Protein AF-A0A967N990-F1 (afdb_monomer_lite)

Secondary structure (DSSP, 8-state):
-EEEEEE-TTS-EEEEEE---SSSHHHHHHHHHTS---SSTTHHHHHHHTSSS-TT------BTBS--

Foldseek 3Di:
DDWDWDADPVRDTDTDDDADDDCDLVVLVCVCPVVVNDVDSVCVVVVCVVDPDPPPDDDDPQVVHPRD

Sequence (68 aa):
LLTTAACDAQGGLAYALEGSVFIAGAALQWLRDGLGLLESAGDSEALAASLEDNGGVYFVPAFVGLGA

Radius of gyration: 17.35 Å; chains: 1; bounding box: 40×26×40 Å

Structure (mmCIF, N/CA/C/O backbone):
data_AF-A0A967N990-F1
#
_entry.id   AF-A0A967N990-F1
#
loop_
_atom_site.group_PDB
_atom_site.id
_atom_site.type_symbol
_atom_site.label_atom_id
_atom_site.label_alt_id
_atom_site.label_comp_id
_atom_site.label_asym_id
_atom_site.label_entity_id
_atom_site.label_seq_id
_atom_site.pdbx_PDB_ins_code
_atom_site.Cartn_x
_atom_site.Cartn_y
_atom_site.Cartn_z
_atom_site.occupancy
_atom_site.B_iso_or_equiv
_atom_site.auth_seq_id
_atom_site.auth_comp_id
_atom_site.auth_asym_id
_atom_site.auth_atom_id
_atom_site.pdbx_PDB_model_num
ATOM 1 N N . LEU A 1 1 ? 2.434 4.652 -16.878 1.00 71.31 1 LEU A N 1
ATOM 2 C CA . LEU A 1 1 ? 3.498 3.655 -17.119 1.00 71.31 1 LEU A CA 1
ATOM 3 C C . LEU A 1 1 ? 4.577 4.331 -17.935 1.00 71.31 1 LEU A C 1
ATOM 5 O O . LEU A 1 1 ? 4.259 4.876 -18.988 1.00 71.31 1 LEU A O 1
ATOM 9 N N . LEU A 1 2 ? 5.797 4.356 -17.415 1.00 82.69 2 LEU A N 1
ATOM 10 C CA . LEU A 1 2 ? 6.950 4.961 -18.075 1.00 82.69 2 LEU A CA 1
ATOM 11 C C . LEU A 1 2 ? 7.897 3.858 -18.551 1.00 82.69 2 LEU A C 1
ATOM 13 O O . LEU A 1 2 ? 8.026 2.827 -17.892 1.00 82.69 2 LEU A O 1
ATOM 17 N N . THR A 1 3 ? 8.534 4.066 -19.703 1.00 90.69 3 THR A N 1
ATOM 18 C CA . THR A 1 3 ? 9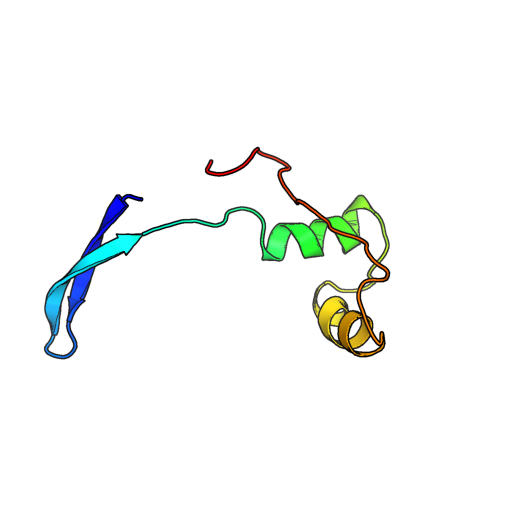.632 3.209 -20.155 1.00 90.69 3 THR A CA 1
ATOM 19 C C . THR A 1 3 ? 10.903 3.664 -19.450 1.00 90.69 3 THR A C 1
ATOM 21 O O . THR A 1 3 ? 11.417 4.743 -19.742 1.00 90.69 3 THR A O 1
ATOM 24 N N . THR A 1 4 ? 11.407 2.841 -18.539 1.00 94.00 4 THR A N 1
ATOM 25 C CA . THR A 1 4 ? 12.569 3.149 -17.700 1.00 94.00 4 THR A CA 1
ATOM 26 C C . THR A 1 4 ? 13.763 2.321 -18.158 1.00 94.00 4 THR A C 1
ATOM 28 O O . THR A 1 4 ? 13.631 1.125 -18.419 1.00 94.00 4 THR A O 1
ATOM 31 N N . ALA A 1 5 ? 14.937 2.943 -18.288 1.00 95.31 5 ALA A N 1
ATOM 32 C CA . ALA A 1 5 ? 16.171 2.207 -18.549 1.00 95.31 5 ALA A CA 1
ATOM 33 C C . ALA A 1 5 ? 16.541 1.369 -17.315 1.00 95.31 5 ALA A C 1
ATOM 35 O O . ALA A 1 5 ? 16.551 1.874 -16.194 1.00 95.31 5 ALA A O 1
ATOM 36 N N . ALA A 1 6 ? 16.845 0.095 -17.527 1.00 95.25 6 ALA A N 1
ATOM 37 C CA . ALA A 1 6 ? 17.192 -0.869 -16.493 1.00 95.25 6 ALA A CA 1
ATOM 38 C C . ALA A 1 6 ? 18.481 -1.617 -16.862 1.00 95.25 6 ALA A C 1
ATOM 40 O O . ALA A 1 6 ? 18.996 -1.494 -17.973 1.00 95.25 6 ALA A O 1
ATOM 41 N N . CYS A 1 7 ? 18.995 -2.392 -15.912 1.00 96.06 7 CYS A N 1
ATOM 42 C CA . CYS A 1 7 ? 20.156 -3.254 -16.096 1.00 96.06 7 CYS A CA 1
ATOM 43 C C . CYS A 1 7 ? 19.691 -4.713 -16.165 1.00 96.06 7 CYS A C 1
ATOM 45 O O . CYS A 1 7 ? 18.916 -5.142 -15.306 1.00 96.06 7 CYS A O 1
ATOM 47 N N . ASP A 1 8 ? 20.128 -5.462 -17.177 1.00 95.44 8 ASP A N 1
ATOM 48 C CA . ASP A 1 8 ? 19.889 -6.905 -17.232 1.00 95.44 8 ASP A CA 1
ATOM 49 C C . ASP A 1 8 ? 20.818 -7.680 -16.276 1.00 95.44 8 ASP A C 1
ATOM 51 O O . ASP A 1 8 ? 21.725 -7.134 -15.644 1.00 95.44 8 ASP A O 1
ATOM 55 N N . ALA A 1 9 ? 20.597 -8.992 -16.166 1.00 95.19 9 ALA A N 1
ATOM 56 C CA . ALA A 1 9 ? 21.379 -9.859 -15.285 1.00 95.19 9 ALA A CA 1
ATOM 57 C C . ALA A 1 9 ? 22.859 -10.010 -15.705 1.00 95.19 9 ALA A C 1
ATOM 59 O O . ALA A 1 9 ? 23.659 -10.544 -14.938 1.00 95.19 9 ALA A O 1
ATOM 60 N N . GLN A 1 10 ? 23.226 -9.570 -16.909 1.00 96.31 10 GLN A N 1
ATOM 61 C CA . GLN A 1 10 ? 24.578 -9.593 -17.463 1.00 96.31 10 GLN A CA 1
ATOM 62 C C . GLN A 1 10 ? 25.245 -8.205 -17.448 1.00 96.31 10 GLN A C 1
ATOM 64 O O . GLN A 1 10 ? 26.392 -8.084 -17.878 1.00 96.31 10 GLN A O 1
ATOM 69 N N . GLY A 1 11 ? 24.574 -7.170 -16.931 1.00 95.88 11 GLY A N 1
ATOM 70 C CA . GLY A 1 11 ? 25.095 -5.803 -16.885 1.00 95.88 11 GLY A CA 1
ATOM 71 C C . GLY A 1 11 ? 24.776 -4.945 -18.118 1.00 95.88 11 GLY A C 1
ATOM 72 O O . GLY A 1 11 ? 25.325 -3.851 -18.249 1.00 95.88 11 GLY A O 1
ATOM 73 N N . GLY A 1 12 ? 23.945 -5.432 -19.041 1.00 97.19 12 GLY A N 1
ATOM 74 C CA . GLY A 1 12 ? 23.543 -4.750 -20.271 1.00 97.19 12 GLY A CA 1
ATOM 75 C C . GLY A 1 12 ? 22.315 -3.846 -20.116 1.00 97.19 12 GLY A C 1
ATOM 76 O O . GLY A 1 12 ? 21.615 -3.870 -19.103 1.00 97.19 12 GLY A O 1
ATOM 77 N N . LEU A 1 13 ? 22.049 -3.026 -21.144 1.00 96.31 13 LEU A N 1
ATOM 78 C CA . LEU A 1 13 ? 20.867 -2.160 -21.195 1.00 96.31 13 LEU A CA 1
ATOM 79 C C . LEU A 1 13 ? 19.598 -2.996 -21.389 1.00 96.31 13 LEU A C 1
ATOM 81 O O . LEU A 1 13 ? 19.428 -3.656 -22.413 1.00 96.31 13 LEU A O 1
ATOM 85 N N . ALA A 1 14 ? 18.670 -2.855 -20.453 1.00 96.12 14 ALA A N 1
ATOM 86 C CA . ALA A 1 14 ? 17.304 -3.339 -20.551 1.00 96.12 14 ALA A CA 1
ATOM 87 C C . ALA A 1 14 ? 16.307 -2.179 -20.431 1.00 96.12 14 ALA A C 1
ATOM 89 O O . ALA A 1 14 ? 16.661 -1.052 -20.083 1.00 96.12 14 ALA A O 1
ATOM 90 N N . TYR A 1 15 ? 15.035 -2.471 -20.692 1.00 95.12 15 TYR A N 1
ATOM 91 C CA . TYR A 1 15 ? 13.931 -1.555 -20.427 1.00 95.12 15 TYR A CA 1
ATOM 92 C C . TYR A 1 15 ? 12.934 -2.204 -19.474 1.00 95.12 15 TYR A C 1
ATOM 94 O O . TYR A 1 15 ? 12.659 -3.400 -19.566 1.00 95.12 15 TYR A O 1
ATOM 102 N N . ALA A 1 16 ? 12.381 -1.396 -18.579 1.00 94.38 16 ALA A N 1
ATOM 103 C CA . ALA A 1 16 ? 11.334 -1.771 -17.647 1.00 94.38 16 ALA A CA 1
ATOM 104 C C . ALA A 1 16 ? 10.097 -0.891 -17.855 1.00 94.38 16 ALA A C 1
ATOM 106 O O . ALA A 1 16 ? 10.192 0.248 -18.317 1.00 94.38 16 ALA A O 1
ATOM 107 N N . LEU A 1 17 ? 8.933 -1.429 -17.493 1.00 93.31 17 LEU A N 1
ATOM 108 C CA . LEU A 1 17 ? 7.717 -0.643 -17.332 1.00 93.31 17 LEU A CA 1
ATOM 109 C C . LEU A 1 17 ? 7.601 -0.226 -15.870 1.00 93.31 17 LEU A C 1
ATOM 111 O O . LEU A 1 17 ? 7.487 -1.074 -14.988 1.00 93.31 17 LEU A O 1
ATOM 115 N N . GLU A 1 18 ? 7.616 1.078 -15.628 1.00 92.12 18 GLU A N 1
ATOM 116 C CA . GLU A 1 18 ? 7.547 1.646 -14.287 1.00 92.12 18 GLU A CA 1
ATOM 117 C C . GLU A 1 18 ? 6.149 2.190 -13.980 1.00 92.12 18 GLU A C 1
ATOM 119 O O . GLU A 1 18 ? 5.558 2.950 -14.761 1.00 92.12 18 GLU A O 1
ATOM 124 N N . GLY A 1 19 ? 5.634 1.796 -12.816 1.00 88.88 19 GLY A N 1
ATOM 125 C CA . GLY A 1 19 ? 4.468 2.381 -12.169 1.00 88.88 19 GLY A CA 1
ATOM 126 C C . GLY A 1 19 ? 4.823 2.771 -10.738 1.00 88.88 19 GLY A C 1
ATOM 127 O O . GLY A 1 19 ? 5.474 2.005 -10.030 1.00 88.88 19 GLY A O 1
ATOM 128 N N . SER A 1 20 ? 4.395 3.957 -10.322 1.00 87.62 20 SER A N 1
ATOM 129 C CA . SER A 1 20 ? 4.659 4.504 -8.997 1.00 87.62 20 SER A CA 1
ATOM 130 C C . SER A 1 20 ? 3.416 4.443 -8.110 1.00 87.62 20 SER A C 1
ATOM 132 O O . SER A 1 20 ? 2.293 4.684 -8.553 1.00 87.62 20 SER A O 1
ATOM 134 N N . VAL A 1 21 ? 3.626 4.146 -6.827 1.00 89.38 21 VAL A N 1
ATOM 135 C CA . VAL A 1 21 ? 2.617 4.293 -5.772 1.00 89.38 21 VAL A CA 1
ATOM 136 C C . VAL A 1 21 ? 3.168 5.284 -4.763 1.00 89.38 21 VAL A C 1
ATOM 138 O O . VAL A 1 21 ? 4.139 4.996 -4.068 1.00 89.38 21 VAL A O 1
ATOM 141 N N . PHE A 1 22 ? 2.571 6.471 -4.705 1.00 86.38 22 PHE A N 1
ATOM 142 C CA . PHE A 1 22 ? 3.114 7.573 -3.909 1.00 86.38 22 PHE A CA 1
ATOM 143 C C . PHE A 1 22 ? 2.798 7.438 -2.422 1.00 86.38 22 PHE A C 1
ATOM 145 O O . PHE A 1 22 ? 3.629 7.753 -1.572 1.00 86.38 22 PHE A O 1
ATOM 152 N N . ILE A 1 23 ? 1.603 6.942 -2.096 1.00 92.62 23 ILE A N 1
ATOM 153 C CA . ILE A 1 23 ? 1.103 6.891 -0.721 1.00 92.62 23 ILE A CA 1
ATOM 154 C C . ILE A 1 23 ? 1.063 5.436 -0.241 1.00 92.62 23 ILE A C 1
ATOM 156 O O . ILE A 1 23 ? 0.010 4.810 -0.181 1.00 92.62 23 ILE A O 1
ATOM 160 N N . ALA A 1 24 ? 2.241 4.897 0.078 1.00 91.69 24 ALA A N 1
ATOM 161 C CA . ALA A 1 24 ? 2.397 3.609 0.757 1.00 91.69 24 ALA A CA 1
ATOM 162 C C . ALA A 1 24 ? 2.754 3.832 2.236 1.00 91.69 24 ALA A C 1
ATOM 164 O O . ALA A 1 24 ? 1.866 3.987 3.069 1.00 91.69 24 ALA A O 1
ATOM 165 N N . GLY A 1 25 ? 4.043 3.970 2.571 1.00 93.06 25 GLY A N 1
ATOM 166 C CA . GLY A 1 25 ? 4.483 4.236 3.950 1.00 93.06 25 GLY A CA 1
ATOM 167 C C . GLY A 1 25 ? 3.908 5.530 4.544 1.00 93.06 25 GLY A C 1
ATOM 168 O O . GLY A 1 25 ? 3.623 5.593 5.738 1.00 93.06 25 GLY A O 1
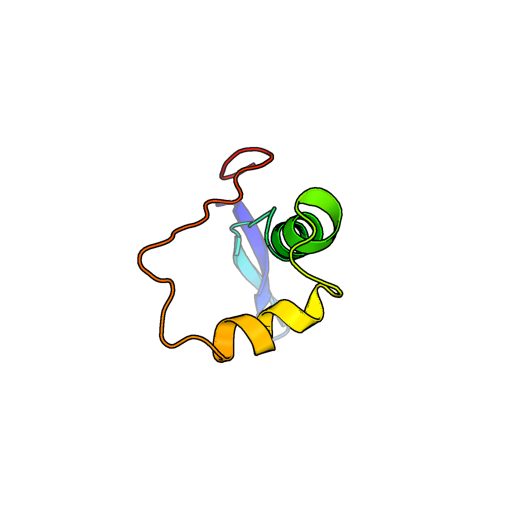ATOM 169 N N . ALA A 1 26 ? 3.648 6.535 3.703 1.00 94.31 26 ALA A N 1
ATOM 170 C CA . ALA A 1 26 ? 2.991 7.774 4.116 1.00 94.31 26 ALA A CA 1
ATOM 171 C C . ALA A 1 26 ? 1.548 7.555 4.620 1.00 94.31 26 ALA A C 1
ATOM 173 O O . ALA A 1 26 ? 1.097 8.294 5.491 1.00 94.31 26 ALA A O 1
ATOM 174 N N . ALA A 1 27 ? 0.831 6.527 4.140 1.00 95.69 27 ALA A N 1
ATOM 175 C CA . ALA A 1 27 ? -0.490 6.183 4.673 1.00 95.69 27 ALA A CA 1
ATOM 176 C C . ALA A 1 27 ? -0.397 5.739 6.140 1.00 95.69 27 ALA A C 1
ATOM 178 O O . ALA A 1 27 ? -1.190 6.174 6.971 1.00 95.69 27 ALA A O 1
ATOM 179 N N . LEU A 1 28 ? 0.603 4.916 6.471 1.00 96.00 28 LEU A N 1
ATOM 180 C CA . LEU A 1 28 ? 0.832 4.426 7.833 1.00 96.00 28 LEU A CA 1
ATOM 181 C C . LEU A 1 28 ? 1.266 5.565 8.762 1.00 96.00 28 LEU A C 1
ATOM 183 O O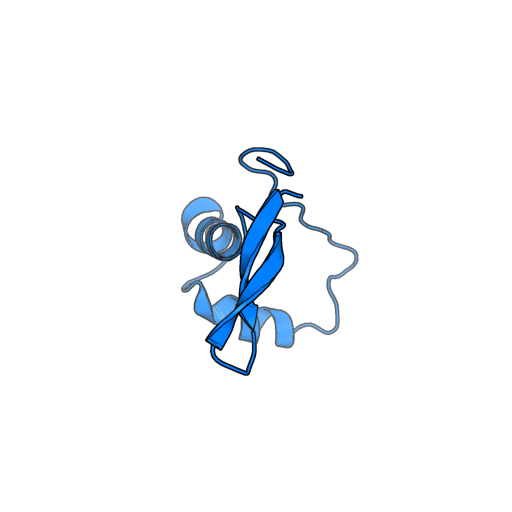 . LEU A 1 28 ? 0.798 5.653 9.895 1.00 96.00 28 LEU A O 1
ATOM 187 N N . GLN A 1 29 ? 2.103 6.480 8.265 1.00 95.94 29 GLN A N 1
ATOM 188 C CA . GLN A 1 29 ? 2.456 7.704 8.991 1.00 95.94 29 GLN A CA 1
ATOM 189 C C . GLN A 1 29 ? 1.222 8.566 9.267 1.00 95.94 29 GLN A C 1
ATOM 191 O O . GLN A 1 29 ? 1.066 9.065 10.374 1.00 95.94 29 GLN A O 1
ATOM 196 N N . TRP A 1 30 ? 0.310 8.697 8.303 1.00 96.19 30 TRP A N 1
ATOM 197 C CA . TRP A 1 30 ? -0.927 9.449 8.500 1.00 96.19 30 TRP A CA 1
ATOM 198 C C . TRP A 1 30 ? -1.876 8.788 9.509 1.00 96.19 30 TRP A C 1
ATOM 200 O O . TRP A 1 30 ? -2.488 9.487 10.313 1.00 96.19 30 TRP A O 1
ATOM 210 N N . LEU A 1 31 ? -1.970 7.454 9.533 1.00 96.19 31 LEU A N 1
ATOM 211 C CA . LEU A 1 31 ? -2.747 6.746 10.559 1.00 96.19 31 LEU A CA 1
ATOM 212 C C . LEU A 1 31 ? -2.183 6.978 11.969 1.00 96.19 31 LEU A C 1
ATOM 214 O O . LEU A 1 31 ? -2.960 7.108 12.913 1.00 96.19 31 LEU A O 1
ATOM 218 N N . ARG A 1 32 ? -0.854 7.076 12.100 1.00 96.94 32 ARG A N 1
ATOM 219 C CA . ARG A 1 32 ? -0.163 7.404 13.355 1.00 96.94 32 ARG A CA 1
ATOM 220 C C . ARG A 1 32 ? -0.352 8.870 13.750 1.00 96.94 32 ARG A C 1
ATOM 222 O O . ARG A 1 32 ? -0.910 9.158 14.798 1.00 96.94 32 ARG A O 1
ATOM 229 N N . ASP A 1 33 ? 0.097 9.793 12.907 1.00 96.56 33 ASP A N 1
ATOM 230 C CA . ASP A 1 33 ? 0.227 11.213 13.260 1.00 96.56 33 ASP A CA 1
ATOM 231 C C . ASP A 1 33 ? -1.065 12.004 13.037 1.00 96.56 33 ASP A C 1
ATOM 233 O O . ASP A 1 33 ? -1.357 12.949 13.765 1.00 96.56 33 ASP A O 1
ATOM 237 N N . GLY A 1 34 ? -1.823 11.647 12.000 1.00 95.12 34 GLY A N 1
ATOM 238 C CA . GLY A 1 34 ? -3.049 12.337 11.618 1.00 95.12 34 GLY A CA 1
ATOM 239 C C . GLY A 1 34 ? -4.257 11.830 12.393 1.00 95.12 34 GLY A C 1
ATOM 240 O O . GLY A 1 34 ? -4.971 12.619 13.007 1.00 95.12 34 GLY A O 1
ATOM 241 N N . LEU A 1 35 ? -4.489 10.515 12.356 1.00 95.31 35 LEU A N 1
ATOM 242 C CA . LEU A 1 35 ? -5.661 9.903 12.988 1.00 95.31 35 LEU A CA 1
ATOM 243 C C . LEU A 1 35 ? -5.398 9.412 14.421 1.00 95.31 35 LEU A C 1
ATOM 245 O O . LEU A 1 35 ? -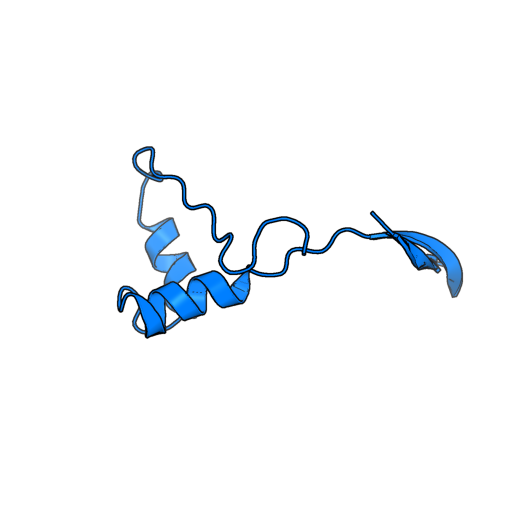6.352 9.194 15.163 1.00 95.31 35 LEU A O 1
ATOM 249 N N . GLY A 1 36 ? -4.132 9.258 14.826 1.00 95.12 36 GLY A N 1
ATOM 250 C CA . GLY A 1 36 ? -3.774 8.839 16.184 1.00 95.12 36 GLY A CA 1
ATOM 251 C C . GLY A 1 36 ? -4.086 7.374 16.497 1.00 95.12 36 GLY A C 1
ATOM 252 O O . GLY A 1 36 ? -4.272 7.038 17.661 1.00 95.12 36 GLY A O 1
ATOM 253 N N . LEU A 1 37 ? -4.198 6.506 15.483 1.00 94.56 37 LEU A N 1
ATOM 254 C CA . LEU A 1 37 ? -4.575 5.095 15.667 1.00 94.56 37 LEU A CA 1
ATOM 255 C C . LEU A 1 37 ? -3.397 4.170 15.975 1.00 94.56 37 LEU A C 1
ATOM 257 O O . LEU A 1 37 ? -3.608 3.038 16.400 1.00 94.56 37 LEU A O 1
ATOM 261 N N . LEU A 1 38 ? -2.176 4.626 15.712 1.00 95.94 38 LEU A N 1
ATOM 262 C CA . LEU A 1 38 ? -0.952 3.862 15.918 1.00 95.94 38 LEU A CA 1
ATOM 263 C C . LEU A 1 38 ? -0.031 4.639 16.860 1.00 95.94 38 LEU A C 1
ATOM 265 O O . LEU A 1 38 ? 0.042 5.863 16.761 1.00 95.94 38 LEU A O 1
ATOM 269 N N . GLU A 1 39 ? 0.712 3.938 17.715 1.00 95.00 39 GLU A N 1
ATOM 270 C CA . GLU A 1 39 ? 1.804 4.540 18.495 1.00 95.00 39 GLU A CA 1
ATOM 271 C C . GLU A 1 39 ? 3.062 4.677 17.624 1.00 95.00 39 GLU A C 1
ATOM 273 O O . GLU A 1 39 ? 3.688 5.738 17.555 1.00 95.00 39 GLU A O 1
ATOM 278 N N . SER A 1 40 ? 3.391 3.626 16.871 1.00 95.62 40 SER A N 1
ATOM 279 C CA . SER A 1 40 ? 4.438 3.604 15.856 1.00 95.62 40 SER A CA 1
ATOM 280 C C . SER A 1 40 ? 3.898 3.091 14.515 1.00 95.62 40 SER A C 1
ATOM 282 O O . SER A 1 40 ? 2.986 2.270 14.452 1.00 95.62 40 SER A O 1
ATOM 284 N N . ALA A 1 41 ? 4.484 3.539 13.399 1.00 94.19 41 ALA A N 1
ATOM 285 C CA . ALA A 1 41 ? 4.090 3.037 12.078 1.00 94.19 41 ALA A CA 1
ATOM 286 C C . ALA A 1 41 ? 4.396 1.533 11.909 1.00 94.19 41 ALA A C 1
ATOM 288 O O . ALA A 1 41 ? 3.705 0.852 11.152 1.00 94.19 41 ALA A O 1
ATOM 289 N N . GLY A 1 42 ? 5.408 1.017 12.619 1.00 95.25 42 GLY A N 1
ATOM 290 C CA . GLY A 1 42 ? 5.784 -0.399 12.588 1.00 95.25 42 GLY A CA 1
ATOM 291 C C . GLY A 1 42 ? 4.772 -1.309 13.284 1.00 95.25 42 GLY A C 1
ATOM 292 O O . GLY A 1 42 ? 4.662 -2.476 12.926 1.00 95.25 42 GLY A O 1
ATOM 293 N N . ASP A 1 43 ? 3.968 -0.769 14.203 1.00 95.31 43 ASP A N 1
ATOM 294 C CA . ASP A 1 43 ? 2.971 -1.547 14.952 1.00 95.31 43 ASP A CA 1
ATOM 295 C C . ASP A 1 43 ? 1.812 -2.012 14.053 1.00 95.31 43 ASP A C 1
ATOM 297 O O . ASP A 1 43 ? 1.066 -2.927 14.402 1.00 95.31 43 ASP A O 1
ATOM 301 N N . SER A 1 44 ? 1.674 -1.395 12.873 1.00 95.19 44 SER A N 1
ATOM 302 C CA . SER A 1 44 ? 0.605 -1.666 11.912 1.00 95.19 44 SER A CA 1
ATOM 303 C C . SER A 1 44 ? 0.531 -3.125 11.463 1.00 95.19 44 SER A C 1
ATOM 305 O O . SER A 1 44 ? -0.572 -3.650 11.331 1.00 95.19 44 SER A O 1
ATOM 307 N N . GLU A 1 45 ? 1.669 -3.795 11.266 1.00 96.25 45 GLU A N 1
ATOM 308 C CA . GLU A 1 45 ? 1.700 -5.190 10.815 1.00 96.25 45 GLU A CA 1
ATOM 309 C C . GLU A 1 45 ? 1.158 -6.136 11.889 1.00 96.25 45 GLU A C 1
ATOM 311 O O . GLU A 1 45 ? 0.266 -6.935 11.614 1.00 96.25 45 GLU A O 1
ATOM 316 N N . ALA A 1 46 ? 1.646 -6.011 13.127 1.00 96.62 46 ALA A N 1
ATOM 317 C CA . ALA A 1 46 ? 1.209 -6.857 14.234 1.00 96.62 46 ALA A CA 1
ATOM 318 C C . ALA A 1 46 ? -0.283 -6.655 14.551 1.00 96.62 46 ALA A C 1
ATOM 320 O O . ALA A 1 46 ? -1.001 -7.626 14.788 1.00 96.62 46 ALA A O 1
ATOM 321 N N . LEU A 1 47 ? -0.763 -5.406 14.510 1.00 95.25 47 LEU A N 1
ATOM 322 C CA . LEU A 1 47 ? -2.179 -5.087 14.696 1.00 95.25 47 LEU A CA 1
ATOM 323 C C . LEU A 1 47 ? -3.041 -5.665 13.572 1.00 95.25 47 LEU A C 1
ATOM 325 O O . LEU A 1 47 ? -4.041 -6.320 13.858 1.00 95.25 47 LEU A O 1
ATOM 329 N N . ALA A 1 48 ? -2.645 -5.483 12.310 1.00 95.94 48 ALA A N 1
ATOM 330 C CA . ALA A 1 48 ? -3.368 -6.050 11.176 1.00 95.94 48 ALA A CA 1
ATOM 331 C C . ALA A 1 48 ? -3.410 -7.585 11.238 1.00 95.94 48 ALA A C 1
ATOM 333 O O . ALA A 1 48 ? -4.463 -8.174 11.022 1.00 95.94 48 ALA A O 1
ATOM 334 N N . ALA A 1 49 ? -2.296 -8.227 11.602 1.00 97.69 49 ALA A N 1
ATOM 335 C CA . ALA A 1 49 ? -2.199 -9.679 11.735 1.00 97.69 49 ALA A CA 1
ATOM 336 C C . ALA A 1 49 ? -2.988 -10.250 12.930 1.00 97.69 49 ALA A C 1
A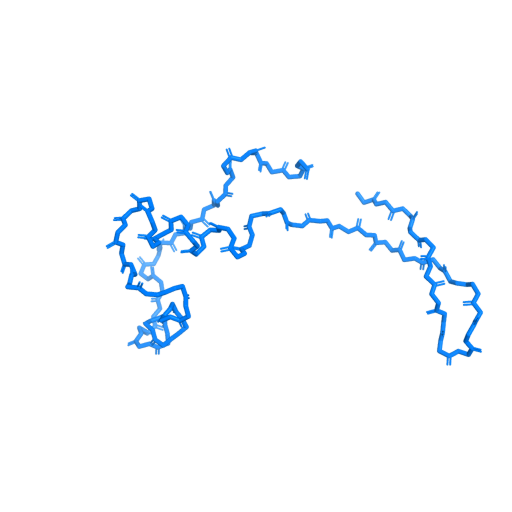TOM 338 O O . ALA A 1 49 ? -3.240 -11.452 12.974 1.00 97.69 49 ALA A O 1
ATOM 339 N N . SER A 1 50 ? -3.369 -9.414 13.90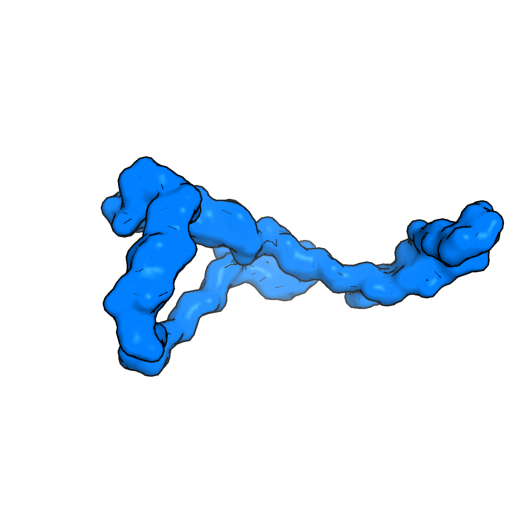4 1.00 97.25 50 SER A N 1
ATOM 340 C CA . SER A 1 50 ? -4.201 -9.826 15.045 1.00 97.25 50 SER A CA 1
ATOM 341 C C . SER A 1 50 ? -5.689 -9.968 14.705 1.00 97.25 50 SER A C 1
ATOM 343 O O . SER A 1 50 ? -6.443 -10.541 15.492 1.00 97.25 50 SER A O 1
ATOM 345 N N . LEU A 1 51 ? -6.112 -9.449 13.549 1.00 97.25 51 LEU A N 1
ATOM 346 C CA . LEU A 1 51 ? -7.488 -9.501 13.068 1.00 97.25 51 LEU A CA 1
ATOM 347 C C . LEU A 1 51 ? -7.664 -10.667 12.090 1.00 97.25 51 LEU A C 1
ATOM 349 O O . LEU A 1 51 ? -6.747 -11.024 11.356 1.00 97.25 51 LEU A O 1
ATOM 353 N N . GLU A 1 52 ? -8.860 -11.252 12.066 1.00 98.00 52 GLU A N 1
ATOM 354 C CA . GLU A 1 52 ? -9.189 -12.334 11.129 1.00 98.00 52 GLU A CA 1
ATOM 355 C C . GLU A 1 52 ? -9.345 -11.814 9.690 1.00 98.00 52 GLU A C 1
ATOM 357 O O . GLU A 1 52 ? -8.931 -12.473 8.737 1.00 98.00 52 GLU A O 1
ATOM 362 N N . ASP A 1 53 ? -9.903 -10.610 9.533 1.00 97.75 53 ASP A N 1
ATOM 363 C CA . ASP A 1 53 ? -10.097 -9.936 8.253 1.00 97.75 53 ASP A CA 1
ATOM 364 C C . ASP A 1 53 ? -10.190 -8.400 8.414 1.00 97.75 53 ASP A C 1
ATOM 366 O O . ASP A 1 53 ? -9.907 -7.836 9.473 1.00 97.75 53 ASP A O 1
ATOM 370 N N . ASN A 1 54 ? -10.557 -7.701 7.335 1.00 97.31 54 ASN A N 1
ATOM 371 C CA . ASN A 1 54 ? -10.717 -6.244 7.314 1.00 97.31 54 ASN A CA 1
ATOM 372 C C . ASN A 1 54 ? -12.137 -5.758 7.672 1.00 97.31 54 ASN A C 1
ATOM 374 O O . ASN A 1 54 ? -12.419 -4.567 7.535 1.00 97.31 54 ASN A O 1
ATOM 378 N N . GLY A 1 55 ? -13.060 -6.646 8.053 1.00 97.06 55 GLY A N 1
ATOM 379 C CA . GLY A 1 55 ? -14.449 -6.315 8.378 1.00 97.06 55 GLY A CA 1
ATOM 380 C C . GLY A 1 55 ? -15.244 -5.691 7.225 1.00 97.06 55 GLY A C 1
ATOM 381 O O . GLY A 1 55 ? -16.198 -4.952 7.463 1.00 97.06 55 GLY A O 1
ATOM 382 N N . GLY A 1 56 ? -14.829 -5.914 5.973 1.00 97.75 56 GLY A N 1
ATOM 383 C CA . GLY A 1 56 ? -15.398 -5.259 4.792 1.00 97.75 56 GLY A CA 1
ATOM 384 C C . GLY A 1 56 ? -14.941 -3.808 4.593 1.00 97.75 56 GLY A C 1
ATOM 385 O O . GLY A 1 56 ? -15.454 -3.123 3.705 1.00 97.75 56 GLY A O 1
ATOM 386 N N . VAL A 1 57 ? -13.980 -3.326 5.387 1.00 97.19 57 VAL A N 1
ATOM 387 C CA . VAL A 1 57 ? -13.439 -1.968 5.282 1.00 97.19 57 VAL A CA 1
ATOM 388 C C . VAL A 1 57 ? -12.342 -1.912 4.223 1.00 97.19 57 VAL A C 1
ATOM 390 O O . VAL A 1 57 ? -11.397 -2.699 4.222 1.00 97.19 57 VAL A O 1
ATOM 393 N N . TYR A 1 58 ? -12.440 -0.914 3.346 1.00 97.06 58 TYR A N 1
ATOM 394 C CA . TYR A 1 58 ? -11.414 -0.583 2.364 1.00 97.06 58 TYR A CA 1
ATOM 395 C C . TYR A 1 58 ? -10.970 0.857 2.548 1.00 97.06 58 TYR A C 1
ATOM 397 O O . TYR A 1 58 ? -11.791 1.763 2.699 1.00 97.06 58 TYR A O 1
ATOM 405 N N . PHE A 1 59 ? -9.661 1.068 2.483 1.00 94.19 59 PHE A N 1
ATOM 406 C CA . PHE A 1 59 ? -9.065 2.388 2.568 1.00 94.19 59 PHE A CA 1
ATOM 407 C C . PHE A 1 59 ? -8.311 2.700 1.278 1.00 94.19 59 PHE A C 1
ATOM 409 O O . PHE A 1 59 ? -7.399 1.974 0.892 1.00 94.19 59 PHE A O 1
ATOM 416 N N . VAL A 1 60 ? -8.704 3.785 0.607 1.00 95.00 60 VAL A N 1
ATOM 417 C CA . VAL A 1 60 ? -8.039 4.293 -0.598 1.00 95.00 60 VAL A CA 1
ATOM 418 C C . VAL A 1 60 ? -7.273 5.565 -0.215 1.00 95.00 60 VAL A C 1
ATOM 420 O O . VAL A 1 60 ? -7.888 6.632 -0.136 1.00 95.00 60 VAL A O 1
ATOM 423 N N . PRO A 1 61 ? -5.952 5.493 0.042 1.00 91.56 61 PRO A N 1
ATOM 424 C CA . PRO A 1 61 ? -5.168 6.626 0.535 1.00 91.56 61 PRO A CA 1
ATOM 425 C C . PRO A 1 61 ? -4.766 7.588 -0.600 1.00 91.56 61 PRO A C 1
ATOM 427 O O . PRO A 1 61 ? -3.593 7.860 -0.841 1.00 91.56 61 PRO A O 1
ATOM 430 N N . ALA A 1 62 ? -5.755 8.128 -1.316 1.00 92.50 62 ALA A N 1
ATOM 431 C CA . ALA A 1 62 ? -5.579 9.058 -2.433 1.00 92.50 62 ALA A CA 1
ATOM 432 C C . ALA A 1 62 ? -5.389 10.516 -1.966 1.00 92.50 62 ALA A C 1
ATOM 434 O O . ALA A 1 62 ? -6.025 11.428 -2.492 1.00 92.50 62 ALA A O 1
ATOM 435 N N . PHE A 1 63 ? -4.530 10.756 -0.968 1.00 88.44 63 PHE A N 1
ATOM 436 C CA . PHE A 1 63 ? -4.353 12.089 -0.363 1.00 88.44 63 PHE A CA 1
ATOM 437 C C . PHE A 1 63 ? -3.913 13.164 -1.362 1.00 88.44 63 PHE A C 1
ATOM 439 O O . PHE A 1 63 ? -4.236 14.336 -1.194 1.00 88.44 63 PHE A O 1
ATOM 446 N N . VAL A 1 64 ? -3.201 12.753 -2.412 1.00 89.62 64 VAL A N 1
ATOM 447 C CA . VAL A 1 64 ? -2.774 13.605 -3.531 1.00 89.62 64 VAL A CA 1
ATOM 448 C C . VAL A 1 64 ? -3.364 13.132 -4.866 1.00 89.62 64 VAL A C 1
ATOM 450 O O . VAL A 1 64 ? -2.838 13.440 -5.930 1.00 89.62 64 VAL A O 1
ATOM 453 N N . GLY A 1 65 ? -4.458 12.367 -4.820 1.00 89.12 65 GLY A N 1
ATOM 454 C CA . GLY A 1 65 ? -5.030 11.683 -5.979 1.00 89.12 65 GLY A CA 1
ATOM 455 C C . GLY A 1 65 ? -4.426 10.297 -6.236 1.00 89.12 65 GLY A C 1
ATOM 456 O O . GLY A 1 65 ? -3.642 9.777 -5.442 1.00 89.12 65 GLY A O 1
ATOM 457 N N . LEU A 1 66 ? -4.840 9.678 -7.346 1.00 84.50 66 LEU A N 1
ATOM 458 C CA . LEU A 1 66 ? -4.374 8.367 -7.807 1.00 84.50 66 LEU A CA 1
ATOM 459 C C . LEU A 1 66 ? -3.587 8.534 -9.108 1.00 84.50 66 LEU A C 1
ATOM 461 O O . LEU A 1 66 ? -4.101 9.111 -10.064 1.00 84.50 66 LEU A O 1
ATOM 465 N N . GLY A 1 67 ? -2.364 8.004 -9.151 1.00 70.44 67 GLY A N 1
ATOM 466 C CA . GLY A 1 67 ? -1.499 8.084 -10.333 1.00 70.44 67 GLY A CA 1
ATOM 467 C C . GLY A 1 67 ? -0.812 9.435 -10.541 1.00 70.44 67 GLY A C 1
ATOM 468 O O . GLY A 1 67 ? -0.344 9.691 -11.650 1.00 70.44 67 GLY A O 1
ATOM 469 N N . ALA A 1 68 ? -0.784 10.280 -9.503 1.00 53.47 68 ALA A N 1
ATOM 470 C CA . ALA A 1 68 ? 0.177 11.376 -9.423 1.00 53.47 68 ALA A CA 1
ATOM 471 C C . ALA A 1 68 ? 1.607 10.826 -9.476 1.00 53.47 68 ALA A C 1
ATOM 473 O O . ALA A 1 68 ? 1.801 9.675 -9.008 1.00 53.47 68 ALA A O 1
#

pLDDT: mean 93.0, std 7.01, range [53.47, 98.0]